Protein AF-A0A3D1WQK6-F1 (afdb_monomer)

Structure (mmCIF, N/CA/C/O backbone):
data_AF-A0A3D1WQK6-F1
#
_entry.id   AF-A0A3D1WQK6-F1
#
loop_
_atom_site.group_PDB
_atom_site.id
_atom_site.type_symbol
_atom_site.label_atom_id
_atom_site.label_alt_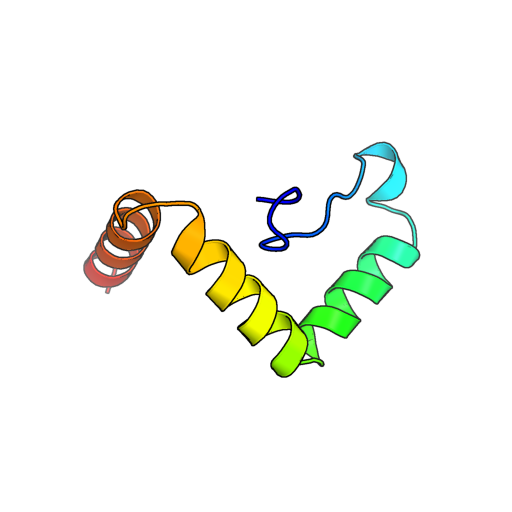id
_atom_site.label_comp_id
_atom_site.label_asym_id
_atom_site.label_entity_id
_atom_site.label_seq_id
_atom_site.pdbx_PDB_ins_code
_atom_site.Cartn_x
_atom_site.Cartn_y
_atom_site.Cartn_z
_atom_site.occupancy
_atom_site.B_iso_or_equiv
_atom_site.auth_seq_id
_atom_site.auth_comp_id
_atom_site.auth_asym_id
_atom_site.auth_atom_id
_atom_site.pdbx_PDB_model_num
ATOM 1 N N . LEU A 1 1 ? -7.389 0.652 -4.877 1.00 57.75 1 LEU A N 1
ATOM 2 C CA . LEU A 1 1 ? -6.206 0.635 -3.981 1.00 57.75 1 LEU A CA 1
ATOM 3 C C . LEU A 1 1 ? -5.152 1.603 -4.497 1.00 57.75 1 LEU A C 1
ATOM 5 O O . LEU A 1 1 ? -4.902 2.584 -3.817 1.00 57.75 1 LEU A O 1
ATOM 9 N N . VAL A 1 2 ? -4.631 1.406 -5.711 1.00 62.59 2 VAL A N 1
ATOM 10 C CA . VAL A 1 2 ? -3.628 2.307 -6.310 1.00 62.59 2 VAL A CA 1
ATOM 11 C C . VAL A 1 2 ? -4.210 3.677 -6.666 1.00 62.59 2 VAL A C 1
ATOM 13 O O . VAL A 1 2 ? -3.692 4.691 -6.213 1.00 62.59 2 VAL A O 1
ATOM 16 N N . ASP A 1 3 ? -5.363 3.716 -7.342 1.00 65.56 3 ASP A N 1
ATOM 17 C CA . ASP A 1 3 ? -6.000 4.975 -7.792 1.00 65.56 3 ASP A CA 1
ATOM 18 C C . ASP A 1 3 ? -6.448 5.914 -6.663 1.00 65.56 3 ASP A C 1
ATOM 20 O O . ASP A 1 3 ? -6.844 7.051 -6.900 1.00 65.56 3 ASP A O 1
ATOM 24 N N . ALA A 1 4 ? -6.400 5.439 -5.423 1.00 69.06 4 ALA A N 1
ATOM 25 C CA . ALA A 1 4 ? -6.757 6.208 -4.244 1.00 69.06 4 ALA A CA 1
ATOM 26 C C . ALA A 1 4 ? -5.578 6.400 -3.283 1.00 69.06 4 ALA A C 1
ATOM 28 O O . ALA A 1 4 ? -5.785 6.851 -2.164 1.00 69.06 4 ALA A O 1
ATOM 29 N N . GLY A 1 5 ? -4.353 6.069 -3.707 1.00 76.12 5 GLY A N 1
ATOM 30 C CA . GLY A 1 5 ? -3.134 6.267 -2.918 1.00 76.12 5 GLY A CA 1
ATOM 31 C C . GLY A 1 5 ? -2.959 5.279 -1.763 1.00 76.12 5 GLY A C 1
ATOM 32 O O . GLY A 1 5 ? -2.124 5.492 -0.892 1.00 76.12 5 GLY A O 1
ATOM 33 N N . ALA A 1 6 ? -3.739 4.195 -1.737 1.00 81.19 6 ALA A N 1
ATOM 34 C CA . ALA A 1 6 ? -3.664 3.139 -0.724 1.00 81.19 6 ALA A CA 1
ATOM 35 C C . ALA A 1 6 ? -2.730 1.982 -1.123 1.00 81.19 6 ALA A C 1
ATOM 37 O O . ALA A 1 6 ? -2.738 0.929 -0.487 1.00 81.19 6 ALA A O 1
ATOM 38 N N . GLY A 1 7 ? -1.961 2.156 -2.194 1.00 82.94 7 GLY A N 1
ATOM 39 C CA . GLY A 1 7 ? -0.943 1.222 -2.648 1.00 82.94 7 GLY A CA 1
ATOM 40 C C . GLY A 1 7 ? -0.232 1.756 -3.885 1.00 82.94 7 GLY A C 1
ATOM 41 O O . GLY A 1 7 ? -0.740 2.650 -4.559 1.00 82.94 7 GLY A O 1
ATOM 42 N N . VAL A 1 8 ? 0.927 1.184 -4.186 1.00 83.31 8 VAL A N 1
ATOM 43 C CA . VAL A 1 8 ? 1.695 1.461 -5.404 1.00 83.31 8 VAL A CA 1
ATOM 44 C C . VAL A 1 8 ? 1.540 0.265 -6.338 1.00 83.31 8 VAL A C 1
ATOM 46 O O . VAL A 1 8 ? 1.590 -0.881 -5.890 1.00 83.31 8 VAL A O 1
ATOM 49 N N . LEU A 1 9 ? 1.293 0.517 -7.626 1.00 85.62 9 LEU A N 1
ATOM 50 C CA . LEU A 1 9 ? 1.253 -0.543 -8.630 1.00 85.62 9 LEU A CA 1
ATOM 51 C C . LEU A 1 9 ? 2.676 -0.860 -9.080 1.00 85.62 9 LEU A C 1
ATOM 53 O O . LEU A 1 9 ? 3.395 0.034 -9.516 1.00 85.62 9 LEU A O 1
ATOM 57 N N . CYS A 1 10 ? 3.037 -2.134 -9.038 1.00 88.00 10 CYS A N 1
ATOM 58 C CA . CYS A 1 10 ? 4.212 -2.663 -9.712 1.00 88.00 10 CYS A CA 1
ATOM 59 C C . CYS A 1 10 ? 3.720 -3.623 -10.798 1.00 88.00 10 CYS A C 1
ATOM 61 O O . CYS A 1 10 ? 2.831 -4.436 -10.534 1.00 88.00 10 CYS A O 1
ATOM 63 N N . ALA A 1 11 ? 4.228 -3.487 -12.024 1.00 89.56 11 ALA A N 1
ATOM 64 C CA . ALA A 1 11 ? 3.925 -4.445 -13.078 1.00 89.56 11 ALA A CA 1
ATOM 65 C C . ALA A 1 11 ? 4.734 -5.728 -12.853 1.00 89.56 11 ALA A C 1
ATOM 67 O O . ALA A 1 11 ? 5.878 -5.666 -12.417 1.00 89.56 11 ALA A O 1
ATOM 68 N N . ASP A 1 12 ? 4.180 -6.886 -13.216 1.00 88.81 12 ASP A N 1
ATOM 69 C CA . ASP A 1 12 ? 4.866 -8.179 -13.061 1.00 88.81 12 ASP A CA 1
ATOM 70 C C . ASP A 1 12 ? 6.251 -8.210 -13.721 1.00 88.81 12 ASP A C 1
ATOM 72 O O . ASP A 1 12 ? 7.176 -8.817 -13.195 1.00 88.81 12 ASP A O 1
ATOM 76 N N . ALA A 1 13 ? 6.412 -7.528 -14.859 1.00 91.56 13 ALA A N 1
ATOM 77 C CA . ALA A 1 13 ? 7.694 -7.440 -15.557 1.00 91.56 13 ALA A CA 1
ATOM 78 C C . ALA A 1 13 ? 8.771 -6.676 -14.761 1.00 91.56 13 ALA A C 1
ATOM 80 O O . ALA A 1 13 ? 9.958 -6.846 -15.032 1.00 91.56 13 ALA A O 1
ATOM 81 N N . ASP A 1 14 ? 8.357 -5.866 -13.786 1.00 87.75 14 ASP A N 1
ATOM 82 C CA . ASP A 1 14 ? 9.214 -4.977 -13.005 1.00 87.75 14 ASP A CA 1
ATOM 83 C C . ASP A 1 14 ? 9.468 -5.501 -11.581 1.00 87.75 14 ASP A C 1
ATOM 85 O O . ASP A 1 14 ? 10.198 -4.864 -10.824 1.00 87.75 14 ASP A O 1
ATOM 89 N N . ILE A 1 15 ? 8.906 -6.654 -11.192 1.00 88.94 15 ILE A N 1
ATOM 90 C CA . ILE A 1 15 ? 9.022 -7.173 -9.816 1.00 88.94 15 ILE A CA 1
ATOM 91 C C . ILE A 1 15 ? 10.470 -7.497 -9.423 1.00 88.94 15 ILE A C 1
ATOM 93 O O . ILE A 1 15 ? 10.872 -7.293 -8.279 1.00 88.94 15 ILE A O 1
ATOM 97 N N . ASP A 1 16 ? 11.260 -7.954 -10.395 1.00 92.19 16 ASP A N 1
ATOM 98 C CA . ASP A 1 16 ? 12.680 -8.262 -10.225 1.00 92.19 16 ASP A CA 1
ATOM 99 C C . ASP A 1 16 ? 13.571 -7.027 -10.444 1.00 92.19 16 ASP A C 1
ATOM 101 O O . ASP A 1 16 ? 14.795 -7.095 -10.291 1.00 92.19 16 ASP A O 1
ATOM 105 N N . ALA A 1 17 ? 12.989 -5.885 -10.825 1.00 92.94 17 ALA A N 1
ATOM 106 C CA . ALA A 1 17 ? 13.747 -4.664 -11.032 1.00 92.94 17 ALA A CA 1
ATOM 107 C C . ALA A 1 17 ? 14.185 -4.073 -9.678 1.00 92.94 17 ALA A C 1
ATOM 109 O O . ALA A 1 17 ? 13.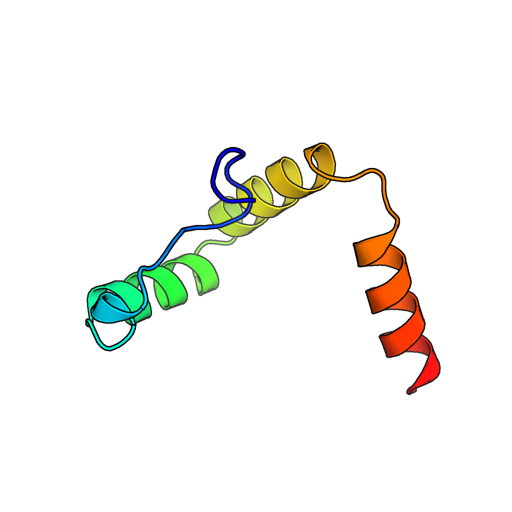401 -4.050 -8.726 1.00 92.94 17 ALA A O 1
ATOM 110 N N . PRO A 1 18 ? 15.402 -3.500 -9.580 1.00 90.62 18 PRO A N 1
ATOM 111 C CA . PRO A 1 18 ? 15.886 -2.872 -8.347 1.00 90.62 18 PRO A CA 1
ATOM 112 C C . PRO A 1 18 ? 14.937 -1.810 -7.778 1.00 90.62 18 PRO A C 1
ATOM 114 O O . PRO A 1 18 ? 14.788 -1.700 -6.564 1.00 90.62 18 PRO A O 1
ATOM 117 N N . ALA A 1 19 ? 14.238 -1.094 -8.663 1.00 87.50 19 ALA A N 1
ATOM 118 C CA . ALA A 1 19 ? 13.261 -0.074 -8.302 1.00 87.50 19 ALA A CA 1
ATOM 119 C C . ALA A 1 19 ? 12.139 -0.607 -7.393 1.00 87.50 19 ALA A C 1
ATOM 121 O O . ALA A 1 19 ? 11.673 0.119 -6.520 1.00 87.50 19 ALA A O 1
ATOM 122 N N . PHE A 1 20 ? 11.727 -1.873 -7.541 1.00 88.62 20 PHE A N 1
ATOM 123 C CA . PHE A 1 20 ? 10.717 -2.470 -6.666 1.00 88.62 20 PHE A CA 1
ATOM 124 C C . PHE A 1 20 ? 11.229 -2.612 -5.227 1.00 88.62 20 PHE A C 1
ATOM 126 O O . PHE A 1 20 ? 10.543 -2.233 -4.276 1.00 88.62 20 PHE A O 1
ATOM 133 N N . ALA A 1 21 ? 12.449 -3.129 -5.061 1.00 90.56 21 ALA A N 1
ATOM 134 C CA . ALA A 1 21 ? 13.058 -3.297 -3.746 1.00 90.56 21 ALA A CA 1
ATOM 135 C C . ALA A 1 21 ? 13.328 -1.945 -3.068 1.00 90.56 21 ALA A C 1
ATOM 137 O O . ALA A 1 21 ? 13.083 -1.801 -1.872 1.00 90.56 21 ALA A O 1
ATOM 138 N N . GLU A 1 22 ? 13.794 -0.955 -3.830 1.00 91.25 22 GLU A N 1
ATOM 139 C CA . GLU A 1 22 ? 14.027 0.407 -3.341 1.00 91.25 22 GLU A CA 1
ATOM 140 C C . GLU A 1 22 ? 12.730 1.064 -2.852 1.00 91.25 22 GLU A C 1
ATOM 142 O O . GLU A 1 22 ? 12.696 1.584 -1.737 1.00 91.25 22 GLU A O 1
ATOM 147 N N . GLU A 1 23 ? 11.648 0.968 -3.628 1.00 86.56 23 GLU A N 1
ATOM 148 C CA . GLU A 1 23 ? 10.335 1.509 -3.258 1.00 86.56 23 GLU A CA 1
ATOM 149 C C . GLU A 1 23 ? 9.761 0.811 -2.012 1.00 86.56 23 GLU A C 1
ATOM 151 O O . GLU A 1 23 ? 9.231 1.458 -1.105 1.00 86.56 23 GLU A O 1
ATOM 156 N N . LEU A 1 24 ? 9.918 -0.515 -1.913 1.00 88.69 24 LEU A N 1
ATOM 157 C CA . LEU A 1 24 ? 9.466 -1.284 -0.753 1.00 88.69 24 LEU A CA 1
ATOM 158 C C . LEU A 1 24 ? 10.224 -0.884 0.521 1.00 88.69 24 LEU A C 1
ATOM 160 O O . LEU A 1 24 ? 9.611 -0.682 1.570 1.00 88.69 24 LEU A O 1
ATOM 164 N N . LEU A 1 25 ? 11.552 -0.767 0.438 1.00 93.12 25 LEU A N 1
ATOM 165 C CA . LEU A 1 25 ? 12.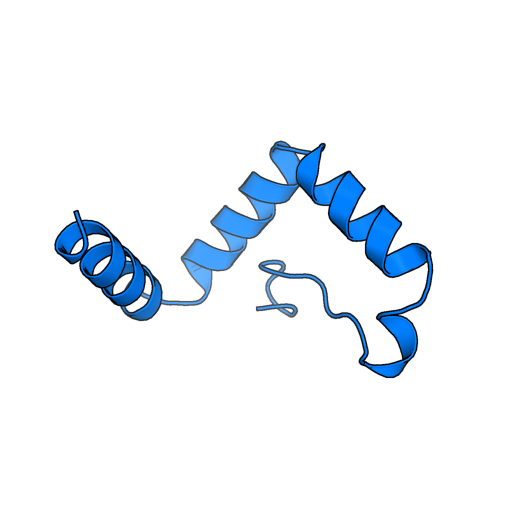395 -0.367 1.566 1.00 93.12 25 LEU A CA 1
ATOM 166 C C . LEU A 1 25 ? 12.103 1.075 1.987 1.00 93.12 25 LEU A C 1
ATOM 168 O O . LEU A 1 25 ? 11.929 1.339 3.176 1.00 93.12 25 LEU A O 1
ATOM 172 N N . HIS A 1 26 ? 11.937 1.983 1.025 1.00 88.12 26 HIS A N 1
ATOM 173 C CA . HIS A 1 26 ? 11.539 3.360 1.297 1.00 88.12 26 HIS A CA 1
ATOM 174 C C . HIS A 1 26 ? 10.211 3.429 2.066 1.00 88.12 26 HIS A C 1
ATOM 176 O O . HIS A 1 26 ? 10.109 4.131 3.071 1.00 88.12 26 HIS A O 1
ATOM 182 N N . LEU A 1 27 ? 9.216 2.629 1.674 1.00 86.62 27 LEU A N 1
ATOM 183 C CA . LEU A 1 27 ? 7.929 2.554 2.365 1.00 86.62 27 LEU A CA 1
ATOM 184 C C . LEU A 1 27 ? 8.034 1.958 3.784 1.00 86.62 27 LEU A C 1
ATOM 186 O O . LEU A 1 27 ? 7.262 2.324 4.678 1.00 86.62 27 LEU A O 1
ATOM 190 N N . VAL A 1 28 ? 8.977 1.041 4.022 1.00 89.75 28 VAL A N 1
ATOM 191 C CA . VAL A 1 28 ? 9.273 0.484 5.357 1.00 89.75 28 VAL A CA 1
ATOM 192 C C . VAL A 1 28 ? 9.936 1.522 6.265 1.00 89.75 28 VAL A C 1
ATOM 194 O O . VAL A 1 28 ? 9.633 1.566 7.463 1.00 89.75 28 VAL A O 1
ATOM 197 N N . ASP A 1 29 ? 10.748 2.413 5.710 1.00 93.88 29 ASP A N 1
ATOM 198 C CA . ASP A 1 29 ? 11.441 3.447 6.479 1.00 93.88 29 ASP A CA 1
ATOM 199 C C . ASP A 1 29 ? 10.591 4.716 6.673 1.00 93.88 29 ASP A C 1
ATOM 201 O O . ASP A 1 29 ? 10.698 5.385 7.704 1.00 93.88 29 ASP A O 1
ATOM 205 N N . ASP A 1 30 ? 9.662 5.010 5.760 1.00 91.06 30 ASP A N 1
ATOM 206 C CA . ASP A 1 30 ? 8.809 6.198 5.827 1.00 91.06 30 ASP A CA 1
ATOM 207 C C . ASP A 1 30 ? 7.461 5.920 6.521 1.00 91.06 30 ASP A C 1
ATOM 209 O O . ASP A 1 30 ? 6.475 5.451 5.940 1.00 91.06 30 ASP A O 1
ATOM 213 N N . ALA A 1 31 ? 7.403 6.242 7.816 1.00 90.19 31 ALA A N 1
ATOM 214 C CA . ALA A 1 31 ? 6.184 6.120 8.612 1.00 90.19 31 ALA A CA 1
ATOM 215 C C . ALA A 1 31 ? 5.047 7.041 8.134 1.00 90.19 31 ALA A C 1
ATOM 217 O O . ALA A 1 31 ? 3.880 6.653 8.229 1.00 90.19 31 ALA A O 1
ATOM 218 N N . ALA A 1 32 ? 5.366 8.223 7.603 1.00 89.56 32 ALA A N 1
ATOM 219 C CA . ALA A 1 32 ? 4.371 9.173 7.120 1.00 89.56 32 ALA A CA 1
ATOM 220 C C . ALA A 1 32 ? 3.736 8.682 5.813 1.00 89.56 32 ALA A C 1
ATOM 222 O O . ALA A 1 32 ? 2.513 8.742 5.672 1.00 89.56 32 ALA A O 1
ATOM 223 N N . ALA A 1 33 ? 4.534 8.112 4.905 1.00 86.50 33 ALA A N 1
ATOM 224 C CA . ALA A 1 33 ? 4.036 7.459 3.697 1.00 86.50 33 ALA A CA 1
ATOM 225 C C . ALA A 1 33 ? 3.079 6.305 4.040 1.00 86.50 33 ALA A C 1
ATOM 227 O O . ALA A 1 33 ? 1.983 6.210 3.478 1.00 86.50 33 ALA A O 1
ATOM 228 N N . ARG A 1 34 ? 3.419 5.475 5.039 1.00 90.44 34 ARG A N 1
ATOM 229 C CA . ARG A 1 34 ? 2.512 4.416 5.517 1.00 90.44 34 ARG A CA 1
ATOM 230 C C . ARG A 1 34 ? 1.221 4.961 6.112 1.00 90.44 34 ARG A C 1
ATOM 232 O O . ARG A 1 34 ? 0.161 4.380 5.887 1.00 90.44 34 ARG A O 1
ATOM 239 N N . ASP A 1 35 ? 1.275 6.052 6.865 1.00 88.75 35 ASP A N 1
ATOM 240 C CA . ASP A 1 35 ? 0.079 6.653 7.457 1.00 88.75 35 ASP A CA 1
ATOM 241 C C . ASP A 1 35 ? -0.818 7.338 6.425 1.00 88.75 35 ASP A C 1
ATOM 243 O O . ASP A 1 35 ? -2.043 7.252 6.542 1.00 88.75 35 ASP A O 1
ATOM 247 N N . ALA A 1 36 ? -0.243 7.954 5.393 1.00 85.94 36 ALA A N 1
ATOM 248 C CA . ALA A 1 36 ? -0.989 8.472 4.251 1.00 85.94 36 ALA A CA 1
ATOM 249 C C . ALA A 1 36 ? -1.684 7.333 3.492 1.00 85.94 36 ALA A C 1
ATOM 251 O O . ALA A 1 36 ? -2.890 7.394 3.256 1.00 85.94 36 ALA A O 1
ATOM 252 N N . MET A 1 37 ? -0.962 6.242 3.221 1.00 86.38 37 MET A N 1
ATOM 253 C CA . MET A 1 37 ? -1.504 5.050 2.571 1.00 86.38 37 MET A CA 1
ATOM 254 C C . MET A 1 37 ? -2.623 4.396 3.403 1.00 86.38 37 MET A C 1
ATOM 256 O O . MET A 1 37 ? -3.655 4.005 2.860 1.00 86.38 37 MET A O 1
ATOM 260 N N . ARG A 1 38 ? -2.486 4.338 4.737 1.00 84.12 38 ARG A N 1
ATOM 261 C CA .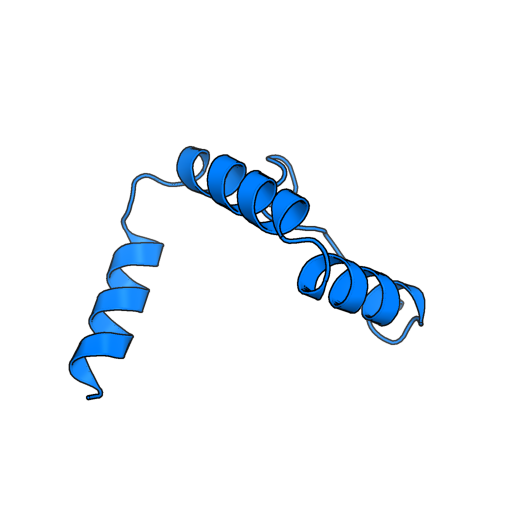 ARG A 1 38 ? -3.544 3.863 5.653 1.00 84.12 38 ARG A CA 1
ATOM 262 C C . ARG A 1 38 ? -4.766 4.777 5.657 1.00 84.12 38 ARG A C 1
ATOM 264 O O . ARG A 1 38 ? -5.886 4.279 5.700 1.00 84.12 38 ARG A O 1
ATOM 271 N N . GLN A 1 39 ? -4.580 6.094 5.632 1.00 84.00 39 GLN A N 1
ATOM 272 C CA . GLN A 1 39 ? -5.684 7.059 5.572 1.00 84.00 39 GLN A CA 1
ATOM 273 C C . GLN A 1 39 ? -6.433 6.980 4.240 1.00 84.00 39 GLN A C 1
ATOM 275 O O . GLN A 1 39 ? -7.661 6.931 4.236 1.00 84.00 39 GLN A O 1
ATOM 280 N N . ALA A 1 40 ? -5.700 6.870 3.134 1.00 80.81 40 ALA A N 1
ATOM 281 C CA . ALA A 1 40 ? -6.246 6.577 1.817 1.00 80.81 40 ALA A CA 1
ATOM 282 C C . ALA A 1 40 ? -7.042 5.260 1.811 1.00 80.81 40 ALA A C 1
ATOM 284 O O . ALA A 1 40 ? -8.158 5.202 1.298 1.00 80.81 40 ALA A O 1
ATOM 285 N N . ALA A 1 41 ? -6.512 4.212 2.452 1.00 76.81 41 ALA A N 1
ATOM 286 C CA . ALA A 1 41 ? -7.173 2.912 2.551 1.00 76.81 41 ALA A CA 1
ATOM 287 C C . ALA A 1 41 ? -8.472 2.964 3.373 1.00 76.81 41 ALA A C 1
ATOM 289 O O . ALA A 1 41 ? -9.456 2.327 2.997 1.00 76.81 41 ALA A O 1
ATOM 290 N N . ARG A 1 42 ? -8.503 3.764 4.450 1.00 72.00 42 ARG A N 1
ATOM 291 C CA . ARG A 1 42 ? -9.693 3.979 5.297 1.00 72.00 42 ARG A CA 1
ATOM 292 C C . ARG A 1 42 ? -10.875 4.582 4.527 1.00 72.00 42 ARG A C 1
ATOM 294 O O . ARG A 1 42 ? -12.009 4.402 4.950 1.00 72.00 42 ARG A O 1
ATOM 301 N N . GLY A 1 43 ? -10.629 5.264 3.406 1.00 61.62 43 GLY A N 1
ATOM 302 C CA . GLY A 1 43 ? -11.673 5.815 2.534 1.00 61.62 43 GLY A CA 1
ATOM 303 C C . GLY A 1 43 ? -12.148 4.878 1.416 1.00 61.62 43 GLY A C 1
ATOM 304 O O . GLY A 1 43 ? -13.141 5.181 0.759 1.00 61.62 43 GLY A O 1
ATOM 305 N N . LEU A 1 44 ? -11.459 3.754 1.182 1.00 64.06 44 LEU A N 1
ATOM 306 C CA . LEU A 1 44 ? -11.699 2.881 0.023 1.00 64.06 44 LEU A CA 1
ATOM 307 C C . LEU A 1 44 ? -12.605 1.681 0.296 1.00 64.06 44 LEU A C 1
ATOM 309 O O . LEU A 1 44 ? -13.106 1.076 -0.650 1.00 64.06 44 LEU A O 1
ATOM 313 N N . ALA A 1 45 ? -12.820 1.325 1.559 1.00 57.78 45 ALA A N 1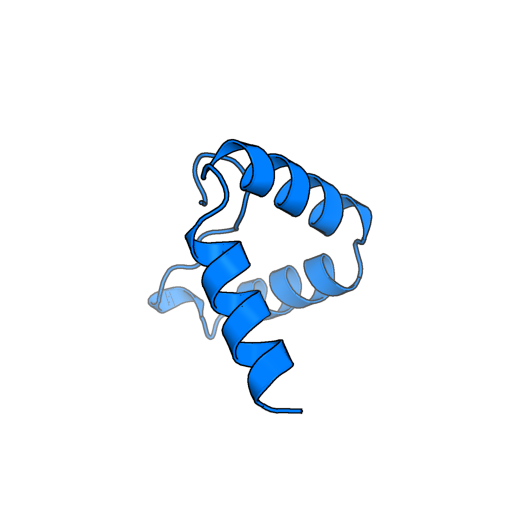
ATOM 314 C CA . ALA A 1 45 ? -13.740 0.267 1.949 1.00 57.78 45 ALA A CA 1
ATOM 315 C C . ALA A 1 45 ? -14.347 0.596 3.314 1.00 57.78 45 ALA A C 1
ATOM 317 O O . ALA A 1 45 ? -13.615 0.741 4.286 1.00 57.78 45 ALA A O 1
ATOM 318 N N . GLN A 1 46 ? -15.677 0.638 3.405 1.00 54.03 46 GLN A N 1
ATOM 319 C CA . GLN A 1 46 ? -16.370 0.430 4.677 1.00 54.03 46 GLN A CA 1
ATOM 320 C C . GLN A 1 46 ? -16.057 -1.000 5.178 1.00 54.03 46 GLN A C 1
ATOM 322 O O . GLN A 1 46 ? -16.654 -1.989 4.754 1.00 54.03 46 GLN A O 1
ATOM 327 N N . ASP A 1 47 ? -15.033 -1.077 6.027 1.00 65.69 47 ASP A N 1
ATOM 328 C CA . ASP A 1 47 ? -14.819 -1.904 7.224 1.00 65.69 47 ASP A CA 1
ATOM 329 C C . ASP A 1 47 ? -14.776 -3.440 7.134 1.00 65.69 47 ASP A C 1
ATOM 331 O O . ASP A 1 47 ? -14.298 -4.079 8.067 1.00 65.69 47 ASP A O 1
ATOM 335 N N . ARG A 1 48 ? -15.203 -4.091 6.048 1.00 59.38 48 ARG A N 1
ATOM 336 C CA . ARG A 1 48 ? -15.499 -5.537 6.132 1.00 59.38 48 ARG A CA 1
ATOM 337 C C . ARG A 1 48 ? -14.332 -6.488 5.862 1.00 59.38 48 ARG A C 1
ATOM 339 O O . ARG A 1 48 ? -14.191 -7.479 6.567 1.00 59.38 48 ARG A O 1
ATOM 346 N N . ALA A 1 49 ? -13.481 -6.211 4.876 1.00 65.56 49 ALA A N 1
ATOM 347 C CA . ALA A 1 49 ? -12.362 -7.105 4.544 1.00 65.56 49 ALA A CA 1
ATOM 348 C C . ALA A 1 49 ? -11.209 -7.010 5.561 1.00 65.56 49 ALA A C 1
ATOM 350 O O . ALA A 1 49 ? -10.599 -8.020 5.901 1.00 65.56 49 ALA A O 1
ATOM 351 N N . ALA A 1 50 ? -10.949 -5.806 6.082 1.00 65.62 50 ALA A N 1
ATOM 352 C CA . ALA A 1 50 ? -9.943 -5.585 7.118 1.00 65.62 50 ALA A CA 1
ATOM 353 C C . ALA A 1 50 ? -10.370 -6.180 8.472 1.00 65.62 50 ALA A C 1
ATOM 355 O O . ALA A 1 50 ? -9.538 -6.778 9.148 1.00 65.62 50 ALA A O 1
ATOM 356 N N . ALA A 1 51 ? -11.660 -6.086 8.830 1.00 69.06 51 ALA A N 1
ATOM 357 C CA . ALA A 1 51 ? -12.203 -6.737 10.024 1.00 69.06 51 ALA A CA 1
ATOM 358 C C . ALA A 1 51 ? -12.135 -8.269 9.925 1.00 69.06 51 ALA A C 1
ATOM 360 O O . ALA A 1 51 ? -11.628 -8.910 10.835 1.00 69.06 51 ALA A O 1
ATOM 361 N N . LEU A 1 52 ? -12.526 -8.852 8.783 1.00 76.31 52 LEU A N 1
ATOM 362 C CA . LEU A 1 52 ? -12.434 -10.304 8.564 1.00 76.31 52 LEU A CA 1
ATOM 363 C C . LEU A 1 52 ? -10.999 -10.836 8.677 1.00 76.31 52 LEU A C 1
ATOM 365 O O . LEU A 1 52 ? -10.788 -11.949 9.154 1.00 76.31 52 LEU A O 1
ATOM 369 N N . LEU A 1 53 ? -10.012 -10.048 8.242 1.00 72.12 53 LEU A N 1
ATOM 370 C CA . LEU A 1 53 ? -8.607 -10.413 8.384 1.00 72.12 53 LEU A CA 1
ATOM 371 C C . LEU A 1 53 ? -8.133 -10.310 9.844 1.00 72.12 53 LEU A C 1
ATOM 373 O O . LEU A 1 53 ? -7.413 -11.194 10.298 1.00 72.12 53 LEU A O 1
ATOM 377 N N . ALA A 1 54 ? -8.543 -9.274 10.581 1.00 76.56 54 ALA A N 1
ATOM 378 C CA . ALA A 1 54 ? -8.217 -9.125 12.001 1.00 76.56 54 ALA A CA 1
ATOM 379 C C . ALA A 1 54 ? -8.840 -10.244 12.860 1.00 76.56 54 ALA A C 1
ATOM 381 O O . ALA A 1 54 ? -8.120 -10.881 13.627 1.00 76.56 54 ALA A O 1
ATOM 382 N N . ASP A 1 55 ? -10.122 -10.562 12.647 1.00 81.31 55 ASP A N 1
ATOM 383 C CA . ASP A 1 55 ? -10.836 -11.647 13.338 1.00 81.31 55 ASP A CA 1
ATOM 384 C C . ASP A 1 55 ? -10.148 -13.006 13.121 1.00 81.31 55 ASP A C 1
ATOM 386 O O . ASP A 1 55 ? -9.995 -13.807 14.046 1.00 81.31 55 ASP A O 1
ATOM 390 N N . ALA A 1 56 ? -9.683 -13.267 11.893 1.00 80.31 56 ALA A N 1
ATOM 391 C CA . ALA A 1 56 ? -8.968 -14.495 11.565 1.00 80.31 56 ALA A CA 1
ATOM 392 C C . ALA A 1 56 ? -7.601 -14.588 12.262 1.00 80.31 56 ALA A C 1
ATOM 394 O O . ALA A 1 56 ? -7.191 -15.678 12.650 1.00 80.31 56 ALA A O 1
ATOM 395 N N . VAL A 1 57 ? -6.894 -13.467 12.439 1.00 80.06 57 VAL A N 1
ATOM 396 C CA . VAL A 1 57 ? -5.598 -13.439 13.135 1.00 80.06 57 VAL A CA 1
ATOM 397 C C . VAL A 1 57 ? -5.768 -13.599 14.648 1.00 80.06 57 VAL A C 1
ATOM 399 O O . VAL A 1 57 ? -4.966 -14.287 15.277 1.00 80.06 57 VAL A O 1
ATOM 402 N N . GLU A 1 58 ? -6.807 -13.010 15.241 1.00 81.94 58 GLU A N 1
ATOM 403 C CA . GLU A 1 58 ? -7.059 -13.110 16.684 1.00 81.94 58 GLU A CA 1
ATOM 404 C C . GLU A 1 58 ? -7.534 -14.505 17.114 1.00 81.94 58 GLU A C 1
ATOM 406 O O . GLU A 1 58 ? -7.139 -14.973 18.178 1.00 81.94 58 GLU A O 1
ATOM 411 N N . GLY A 1 59 ? -8.307 -15.210 16.278 1.00 72.81 59 GLY A N 1
ATOM 412 C CA . GLY A 1 59 ? -8.764 -16.579 16.559 1.00 72.81 59 GLY A CA 1
ATOM 413 C C . GLY A 1 59 ? -7.695 -17.673 16.420 1.00 72.81 59 GLY A C 1
ATOM 414 O O . GLY A 1 59 ? -7.942 -18.820 16.787 1.00 72.81 59 GLY A O 1
ATOM 415 N N . LEU A 1 60 ? -6.518 -17.340 15.884 1.00 63.75 60 LEU A N 1
ATOM 416 C CA . LEU A 1 60 ? -5.374 -18.251 15.743 1.00 63.75 60 LEU A CA 1
ATOM 417 C C . LEU A 1 60 ? -4.400 -18.186 16.932 1.00 63.75 60 LEU A C 1
ATOM 419 O O . LEU A 1 60 ? -3.352 -18.835 16.900 1.00 63.75 60 LEU A O 1
ATOM 423 N N . ARG A 1 61 ? -4.726 -17.392 17.953 1.00 49.44 61 ARG A N 1
ATOM 424 C CA . ARG A 1 61 ? -3.913 -17.162 19.146 1.00 49.44 61 ARG A CA 1
ATOM 425 C C . ARG A 1 61 ? -4.493 -17.871 20.366 1.00 49.44 61 ARG A C 1
ATOM 427 O O . ARG A 1 61 ? -3.670 -18.254 21.228 1.00 49.44 61 ARG A O 1
#

Foldse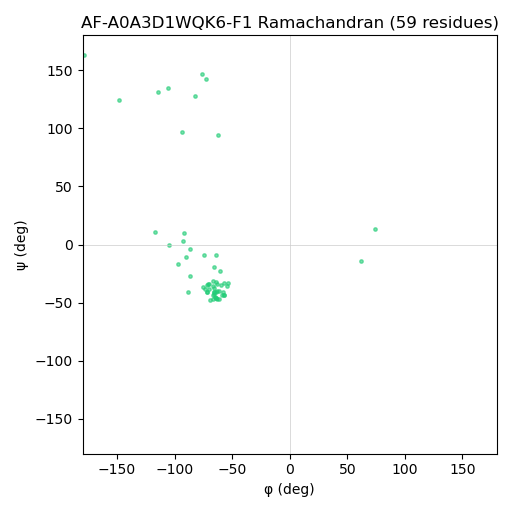ek 3Di:
DCVQLLDPDDDPVCCPPVVVVVVVVVCVVDPVSNVSSVVSVPVVDDDDPVVVVVVVVVVVD

Solvent-accessible surface area (backbone atoms only — not comparable to full-atom values): 3686 Å² total; per-residue (Å²): 90,49,95,56,52,37,45,81,87,76,56,82,91,43,63,86,36,67,66,44,57,52,54,52,50,50,50,72,72,32,64,65,61,47,51,49,23,50,54,32,42,64,75,74,50,91,65,56,71,66,46,55,53,50,54,57,57,60,75,75,110

Secondary structure (DSSP, 8-state):
-GGGTSS----GGGTTSHHHHHHHHHHHH-HHHHHHHHHHHHTTS-SHHHHHHHHHHHTT-

Sequence (61 aa):
LVDAGAGVLCADADIDAPAFAEELLHLVDDAAARDAMRQAARGLAQDRAAALLADAVEGLR

Mean predicted aligned error: 10.73 Å

pLDDT: mean 79.72, std 11.58, range [49.44, 93.88]

Radius of gyration: 14.2 Å; Cα contacts (8 Å, |Δi|>4): 29; chains: 1; boundin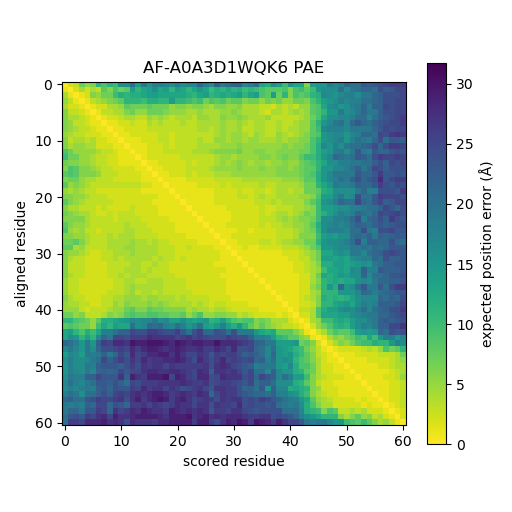g box: 32×27×35 Å

=== Feature glossary ===
Key to the feature types in this record:

Secondary structure (8-state, DSSP). Secondary structure is the local, repeating backbone conformation. DSSP classifies it into eight states by reading t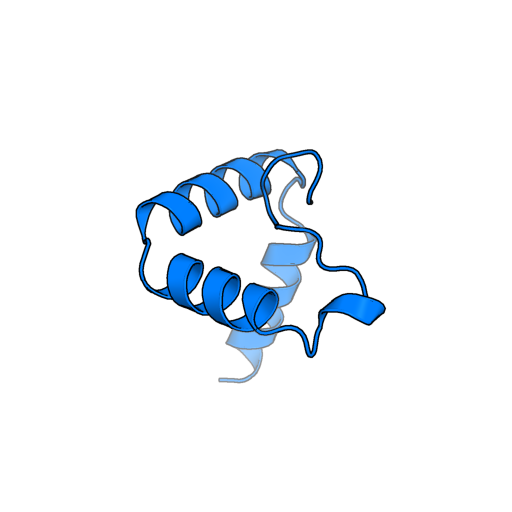he hydrogen-bond network: three helix types (H, G, I), two β types (E, B), two non-regular types (T, S), and unstructured coil (-).

Backbone torsions (φ/ψ). Backbone dihedral angles. Every residue except chain termini has a φ (preceding-C → N → Cα → C) and a ψ (N → Cα → C → next-N). They are reported in degrees following the IUPAC sign convention. Secondary structure is essentially a statement about which (φ, ψ) basin each residue occupies.

Predicted aligned error. Predicted Aligned Error (PAE) is an AlphaFold confidence matrix: entry (i, j) is the expected error in the position of residue j, in ångströms, when the prediction is superimposed on the true structure at residue i. Low PAE within a block of residues means that block is internally rigid and well-predicted; high PAE between two blocks means their relative placement is uncertain even if each block individually is confident.

B-factor. B-factor (Debye–Waller factor) reflects atomic displacement in the crystal lattice. It is an experimental observable (units Å²), not a prediction; low values mean the atom is pinned down, high values mean it moves or is heterogeneous across the crystal.

Secondary structure (3-state, P-SEA). Three-state secondary structure (P-SEA) collapses the eight DSSP classes into helix (a), strand (b), and coil (c). P-SEA assigns these from Cα geometry alone — distances and angles — without requiring backbone oxygens, so it works on any Cα trace.

Sequence. Primary structure: the covalent order of the twenty standard amino acids along the backbone. Two proteins with the same sequence will (almost always) fold to the same structure; two with 30% identity often share a fold but not the details.

pLDDT. pLDDT is the predicted lDDT-Cα score: AlphaFold's confidence that the local environment of each residue (all inter-atomic distances within 15 Å) is correctly placed. It is a per-residue number between 0 and 100, with higher meaning more reliable.

InterPro / GO / CATH / organism. Functional annotations link the protein to curated databases. InterPro entries identify conserved domains and families by matching the sequence against member-database signatures (Pfam, PROSITE, CDD, …). Gene Ontology (GO) terms describe molecular function, biological process, and cellular component in a controlled vocabulary. CATH places the structure in a hierarchical fold classification (Class/Architecture/Topology/Homologous-superfamily). The organism is the source species.

Contact-map, Ramachandran, and PAE plots. Three diagnostic plots accompany the record. The Cα contact map visualizes the tertiary structure as a 2D adjacency matrix (8 Å cutoff, sequence-local contacts suppressed). The Ramachandran plot shows the distribution of backbone (φ, ψ) torsions, with points in the α and β basins reflecting secondary structure content. The PAE plot shows AlphaFold's inter-residue confidence as a color matrix.

mmCIF coordinates. The mmCIF table is the protein's shape written out atom by atom. For each backbone N, Cα, C, and carbonyl O, it records an (x, y, z) coordinate triple in Å plus the residue type, chain letter, and residue number.

Radius of gyration, Cα contacts, bounding box. Three whole-structure scalars: the radius of gyration (RMS distance of Cα from centroid, in Å), the count of Cα–Cα contacts (pairs closer than 8 Å and separated by more than four residues in sequence — i.e. tertiary, not local, contacts), and the bounding-box dimensions. Together they distinguish compact globular folds from extended fibres or disordered chains.

Foldseek 3Di. The Foldseek 3Di string encodes local tertiary geometry as a 20-letter alphabet — one character per residue — derived from the relative positions of nearby Cα atoms. Unlike the amino-acid sequence, 3Di is a direct function of the 3D structure, so two proteins with the same fold have similar 3Di strings even at low sequence identity.

Rendered structure images. Six rendered views show the 3D structure from the faces of a cube — i.e. along ±x, ±y, ±z. Rendering representation is drawn randomly per protein from cartoon (secondary-structure ribbons), sticks (backbone bonds), or molecular surface; coloring is either N→C rainbow (blue at the N-terminus through red at the C-terminus) or one color per chain.

Nearest PD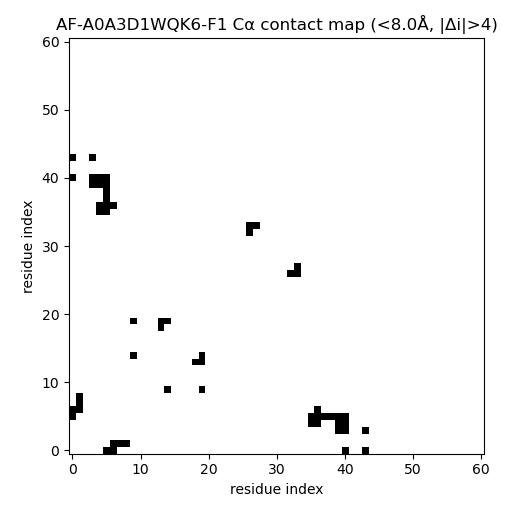B structures. The Foldseek neighbor list gives the closest experimentally determined structures in the PDB, ranked by structural alignment. TM-score near 1 means near-identical fold; near 0.3 means only rough topology match. This is how one finds what a novel AlphaFold prediction most resembles in the solved-structure universe.

Solvent-accessible surface area. SASA measures how much of the protein is reachable by solvent. It is computed by rolling a water-sized probe over the atomic surface and summing the exposed area (Å²). Per-residue SASA distinguishes core (buried, low SASA) from surface (exposed, high SASA) residues; total SASA is a whole-molecule size measure.